Protein AF-A0A967WVA2-F1 (afdb_monomer_lite)

Sequence (109 aa):
ALLSAILATADAFEVWENLRVQWDRDWPDFAERAVNRARRVTAKAWRFAGEMEEISSTFASAGAPGEFHAGAAILYGRLAHFKNAPETPSLEDVLDSITGAGRDEPEKS

Structure (mmCIF, N/CA/C/O backbone):
data_AF-A0A967WVA2-F1
#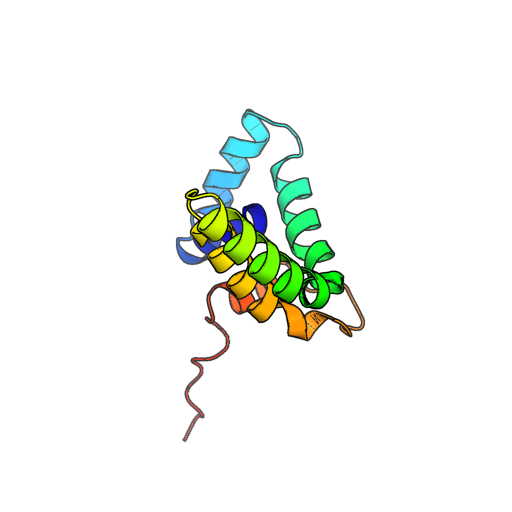
_entry.id   AF-A0A967WVA2-F1
#
loop_
_atom_site.group_PDB
_atom_site.id
_atom_site.type_symbol
_atom_site.label_atom_id
_atom_site.label_alt_id
_atom_site.label_comp_id
_atom_site.label_asym_id
_atom_site.label_entity_id
_atom_site.label_seq_id
_atom_site.pdbx_PDB_ins_code
_atom_site.Cartn_x
_atom_site.Cartn_y
_atom_site.Cartn_z
_atom_site.occupancy
_atom_site.B_iso_or_equiv
_atom_site.auth_seq_id
_atom_site.auth_comp_id
_atom_site.auth_asym_id
_atom_site.auth_atom_id
_atom_site.pdbx_PDB_model_num
ATOM 1 N N . ALA A 1 1 ? -0.945 0.943 0.420 1.00 93.75 1 ALA A N 1
ATOM 2 C CA . ALA A 1 1 ? -1.823 -0.238 0.462 1.00 93.75 1 ALA A CA 1
ATOM 3 C C . ALA A 1 1 ? -2.368 -0.556 -0.927 1.00 93.75 1 ALA A C 1
ATOM 5 O O . ALA A 1 1 ? -1.751 -1.375 -1.583 1.00 93.75 1 ALA A O 1
ATOM 6 N N . LEU A 1 2 ? -3.417 0.119 -1.426 1.00 96.88 2 LEU A N 1
ATOM 7 C CA . LEU A 1 2 ? -4.096 -0.288 -2.672 1.00 96.88 2 LEU A CA 1
ATOM 8 C C . LEU A 1 2 ? -3.181 -0.415 -3.903 1.00 96.88 2 LEU A C 1
ATOM 10 O O . LEU A 1 2 ? -3.161 -1.468 -4.520 1.00 96.88 2 LEU A O 1
ATOM 14 N N . LEU A 1 3 ? -2.392 0.614 -4.241 1.00 97.00 3 LEU A N 1
ATOM 15 C CA . LEU A 1 3 ? -1.471 0.527 -5.388 1.00 97.00 3 LEU A CA 1
ATOM 16 C C . LEU A 1 3 ? -0.465 -0.618 -5.230 1.00 97.00 3 LEU A C 1
ATOM 18 O O . LEU A 1 3 ? -0.256 -1.372 -6.166 1.00 97.00 3 LEU A O 1
ATOM 22 N N . SER A 1 4 ? 0.103 -0.787 -4.034 1.00 97.31 4 SER A N 1
ATOM 23 C CA . SER A 1 4 ? 1.005 -1.902 -3.734 1.00 97.31 4 SER A CA 1
ATOM 24 C C . SER A 1 4 ? 0.314 -3.260 -3.913 1.00 97.31 4 SER A C 1
ATOM 26 O O . SER A 1 4 ? 0.915 -4.170 -4.463 1.00 97.31 4 SER A O 1
ATOM 28 N N . ALA A 1 5 ? -0.952 -3.385 -3.500 1.00 97.50 5 ALA A N 1
ATOM 29 C CA . ALA A 1 5 ? -1.741 -4.603 -3.673 1.00 97.50 5 ALA A CA 1
ATOM 30 C C . ALA A 1 5 ? -2.033 -4.902 -5.149 1.00 97.50 5 ALA A C 1
ATOM 32 O O . ALA A 1 5 ? -1.907 -6.046 -5.571 1.00 97.50 5 ALA A O 1
ATOM 33 N N . ILE A 1 6 ? -2.387 -3.879 -5.936 1.00 97.69 6 ILE A N 1
ATOM 34 C CA . ILE A 1 6 ? -2.609 -4.015 -7.381 1.00 97.69 6 ILE A CA 1
ATOM 35 C C . ILE A 1 6 ? -1.327 -4.482 -8.065 1.00 97.69 6 ILE A C 1
ATOM 37 O O . ILE A 1 6 ? -1.379 -5.440 -8.824 1.00 97.69 6 ILE A O 1
ATOM 41 N N . LEU A 1 7 ? -0.190 -3.843 -7.770 1.00 97.69 7 LEU A N 1
ATOM 42 C CA . LEU A 1 7 ? 1.101 -4.221 -8.345 1.00 97.69 7 LEU A CA 1
ATOM 43 C C . LEU A 1 7 ? 1.471 -5.662 -7.984 1.00 97.69 7 LEU A C 1
ATOM 45 O O . LEU A 1 7 ? 1.778 -6.438 -8.876 1.00 97.69 7 LEU A O 1
ATOM 49 N N . ALA A 1 8 ? 1.355 -6.040 -6.709 1.00 97.12 8 ALA A N 1
ATOM 50 C CA .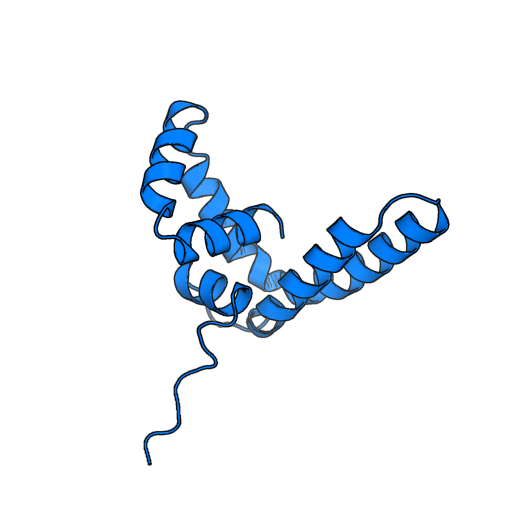 ALA A 1 8 ? 1.678 -7.392 -6.253 1.00 97.12 8 ALA A CA 1
ATOM 51 C C . ALA A 1 8 ? 0.771 -8.457 -6.885 1.00 97.12 8 ALA A C 1
ATOM 53 O O . ALA A 1 8 ? 1.222 -9.537 -7.243 1.00 97.12 8 ALA A O 1
ATOM 54 N N . THR A 1 9 ? -0.513 -8.142 -7.059 1.00 97.31 9 THR A N 1
ATOM 55 C CA . THR A 1 9 ? -1.469 -9.046 -7.711 1.00 97.31 9 THR A CA 1
ATOM 56 C C . THR A 1 9 ? -1.203 -9.144 -9.213 1.00 97.31 9 THR A C 1
ATOM 58 O O . THR A 1 9 ? -1.278 -10.227 -9.780 1.00 97.31 9 THR A O 1
ATOM 61 N N . ALA A 1 10 ? -0.888 -8.024 -9.868 1.00 97.44 10 ALA A N 1
ATOM 62 C CA . ALA A 1 10 ? -0.575 -7.997 -11.292 1.00 97.44 10 ALA A CA 1
ATOM 63 C C . ALA A 1 10 ? 0.716 -8.758 -11.610 1.00 97.44 10 ALA A C 1
ATOM 65 O O . ALA A 1 10 ? 0.787 -9.423 -12.637 1.00 97.44 10 ALA A O 1
ATOM 66 N N . ASP A 1 11 ? 1.705 -8.672 -10.728 1.00 96.50 11 ASP A N 1
ATOM 67 C CA . ASP A 1 11 ? 2.952 -9.424 -10.813 1.00 96.50 11 ASP A CA 1
ATOM 68 C C . ASP A 1 11 ? 2.726 -10.928 -10.603 1.00 96.50 11 ASP A C 1
ATOM 70 O O . ASP A 1 11 ? 3.081 -11.720 -11.468 1.00 96.50 11 ASP A O 1
ATOM 74 N N . ALA A 1 12 ? 1.981 -11.317 -9.560 1.00 96.19 12 ALA A N 1
ATOM 75 C CA . ALA A 1 12 ? 1.639 -12.719 -9.291 1.00 96.19 12 ALA A CA 1
ATOM 76 C C . ALA A 1 12 ? 0.840 -13.406 -10.417 1.00 96.19 12 ALA A C 1
ATOM 78 O O . ALA A 1 12 ? 0.868 -14.629 -10.538 1.00 96.19 12 ALA A O 1
ATOM 79 N N . PHE A 1 13 ? 0.106 -12.635 -11.223 1.00 96.94 13 PHE A N 1
ATOM 80 C CA . PHE A 1 13 ? -0.607 -13.132 -12.403 1.00 96.94 13 PHE A CA 1
ATOM 81 C C . PHE A 1 13 ? 0.128 -12.856 -13.724 1.00 96.94 13 PHE A C 1
ATOM 83 O O . PHE A 1 13 ? -0.452 -13.082 -14.783 1.00 96.94 13 PHE A O 1
ATOM 90 N N . GLU A 1 14 ? 1.363 -12.347 -13.686 1.00 96.81 14 GLU A N 1
ATOM 91 C CA . GLU A 1 14 ? 2.185 -12.027 -14.864 1.00 96.81 14 GLU A CA 1
ATOM 92 C C . GLU A 1 14 ? 1.514 -11.042 -15.849 1.00 96.81 14 GLU A C 1
ATOM 94 O O . GLU A 1 14 ? 1.783 -11.022 -17.051 1.00 96.81 14 GLU A O 1
ATOM 99 N N . VAL A 1 15 ? 0.631 -10.173 -15.346 1.00 97.75 15 VAL A N 1
ATOM 100 C CA . VAL A 1 15 ? -0.098 -9.164 -16.138 1.00 97.75 15 VAL A CA 1
ATOM 101 C C . VAL A 1 15 ? 0.426 -7.741 -15.947 1.00 97.75 15 VAL A C 1
ATOM 103 O O . VAL A 1 15 ? -0.155 -6.804 -16.500 1.00 97.75 15 VAL A O 1
ATOM 106 N N . TRP A 1 16 ? 1.515 -7.552 -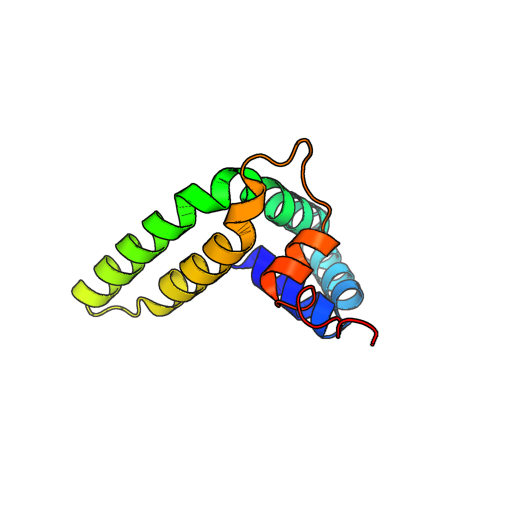15.192 1.00 95.00 16 TRP A N 1
ATOM 107 C CA . TRP A 1 16 ? 2.078 -6.225 -14.921 1.00 95.00 16 TRP A CA 1
ATOM 108 C C . TRP A 1 16 ? 2.384 -5.436 -16.199 1.00 95.00 16 TRP A C 1
ATOM 110 O O . TRP A 1 16 ? 1.962 -4.287 -16.313 1.00 95.00 16 TRP A O 1
ATOM 120 N N . GLU A 1 17 ? 3.034 -6.049 -17.190 1.00 94.00 17 GLU A N 1
ATOM 121 C CA . GLU A 1 17 ? 3.406 -5.347 -18.425 1.00 94.00 17 GLU A CA 1
ATOM 122 C C . GLU A 1 17 ? 2.171 -4.870 -19.208 1.00 94.00 17 GLU A C 1
ATOM 124 O O . GLU A 1 17 ? 2.097 -3.722 -19.646 1.00 94.00 17 GLU A O 1
ATOM 129 N N . ASN A 1 18 ? 1.136 -5.711 -19.294 1.00 96.19 18 ASN A N 1
ATOM 130 C CA . ASN A 1 18 ? -0.128 -5.336 -19.927 1.00 96.19 18 ASN A CA 1
ATOM 131 C C . ASN A 1 18 ? -0.819 -4.190 -19.174 1.00 96.19 18 ASN A C 1
ATOM 133 O O . ASN A 1 18 ? -1.317 -3.249 -19.796 1.00 96.19 18 ASN A O 1
ATOM 137 N N . LEU A 1 19 ? -0.840 -4.248 -17.839 1.00 96.06 19 LEU A N 1
ATOM 138 C CA . LEU A 1 19 ? -1.433 -3.205 -17.004 1.00 96.06 19 LEU A CA 1
ATOM 139 C C . LEU A 1 19 ? -0.680 -1.878 -17.142 1.00 96.06 19 LEU A C 1
ATOM 141 O O . LEU A 1 19 ? -1.311 -0.828 -17.259 1.00 96.06 19 LEU A O 1
ATOM 145 N N . ARG A 1 20 ? 0.654 -1.929 -17.181 1.00 95.12 20 ARG A N 1
ATOM 146 C CA . ARG A 1 20 ? 1.519 -0.768 -17.390 1.00 95.12 20 ARG A CA 1
ATOM 147 C C . ARG A 1 20 ? 1.198 -0.063 -18.704 1.00 95.12 20 ARG A C 1
ATOM 149 O O . ARG A 1 20 ? 0.964 1.141 -18.688 1.00 95.12 20 ARG A O 1
ATOM 156 N N . VAL A 1 21 ? 1.114 -0.803 -19.813 1.00 94.81 21 VAL A N 1
ATOM 157 C CA . VAL A 1 21 ? 0.769 -0.236 -21.129 1.00 94.81 21 VAL A CA 1
ATOM 158 C C . VAL A 1 21 ? -0.602 0.448 -21.104 1.00 94.81 21 VAL A C 1
ATOM 160 O O . VAL A 1 21 ? -0.756 1.533 -21.665 1.00 94.81 21 VAL A O 1
ATOM 163 N N . GLN A 1 22 ? -1.603 -0.147 -20.442 1.00 95.44 22 GLN A N 1
ATOM 164 C CA . GLN A 1 22 ? -2.921 0.488 -20.304 1.00 95.44 22 GLN A CA 1
ATOM 165 C C . GLN A 1 22 ? -2.853 1.774 -19.475 1.00 95.44 22 GLN A C 1
ATOM 167 O O . GLN A 1 22 ? -3.403 2.797 -19.879 1.00 95.44 22 GLN A O 1
ATOM 172 N N . TRP A 1 23 ? -2.171 1.739 -18.329 1.00 96.12 23 TRP A N 1
ATOM 173 C CA . TRP A 1 23 ? -2.028 2.904 -17.461 1.00 96.12 23 TRP A CA 1
ATOM 174 C C . TRP A 1 23 ? -1.294 4.049 -18.138 1.00 96.12 23 TRP A C 1
ATOM 176 O O . TRP A 1 23 ? -1.763 5.175 -18.037 1.00 96.12 23 TRP A O 1
ATOM 186 N N . ASP A 1 24 ? -0.208 3.779 -18.857 1.00 93.25 24 ASP A N 1
ATOM 187 C CA . ASP A 1 24 ? 0.563 4.825 -19.532 1.00 93.25 24 ASP A CA 1
ATOM 188 C C . ASP A 1 24 ? -0.206 5.442 -20.715 1.00 93.25 24 ASP A C 1
ATOM 190 O O . ASP A 1 24 ? -0.027 6.625 -21.010 1.00 93.25 24 ASP A O 1
ATOM 194 N N . ARG A 1 25 ? -1.110 4.685 -21.358 1.00 93.62 25 ARG A N 1
ATOM 195 C CA . ARG A 1 25 ? -2.005 5.210 -22.403 1.00 93.62 25 ARG A CA 1
ATOM 196 C C . ARG A 1 25 ? -3.007 6.221 -21.846 1.00 93.62 25 ARG A C 1
ATOM 198 O O . ARG A 1 25 ? -3.225 7.264 -22.459 1.00 93.62 25 ARG A O 1
ATOM 205 N N . ASP A 1 26 ? -3.633 5.893 -20.719 1.00 94.06 26 ASP A N 1
ATOM 206 C CA . ASP A 1 26 ? -4.745 6.677 -20.171 1.00 94.06 26 ASP A CA 1
ATOM 207 C C . ASP A 1 26 ? -4.247 7.772 -19.200 1.00 94.06 26 ASP A C 1
ATOM 209 O O . ASP A 1 26 ? -4.853 8.841 -19.087 1.00 94.06 26 ASP A O 1
ATOM 213 N N . TRP A 1 27 ? -3.104 7.540 -18.545 1.00 94.50 27 TRP A N 1
ATOM 214 C CA . TRP A 1 27 ? -2.455 8.445 -17.597 1.00 94.50 27 TRP A CA 1
ATOM 215 C C . TRP A 1 27 ? -0.922 8.381 -17.716 1.00 94.50 27 TRP A C 1
ATOM 217 O O . TRP A 1 27 ? -0.282 7.581 -17.025 1.00 94.50 27 TRP A O 1
ATOM 227 N N . PRO A 1 28 ? -0.305 9.281 -18.503 1.00 93.88 28 PRO A N 1
ATOM 228 C CA . PRO A 1 28 ? 1.148 9.348 -18.630 1.00 93.88 28 PRO A CA 1
ATOM 229 C C . PRO A 1 28 ? 1.860 9.367 -17.267 1.00 93.88 28 PRO A C 1
ATOM 231 O O . PRO A 1 28 ? 1.400 10.004 -16.310 1.00 93.88 28 PRO A O 1
ATOM 234 N N . ASP A 1 29 ? 2.962 8.623 -17.165 1.00 93.44 29 ASP A N 1
ATOM 235 C CA . ASP A 1 29 ? 3.808 8.460 -15.972 1.00 93.44 29 ASP A CA 1
ATOM 236 C C . ASP A 1 29 ? 3.103 7.849 -14.746 1.00 93.44 29 ASP A C 1
ATOM 238 O O . ASP A 1 29 ? 3.638 7.857 -13.631 1.00 93.44 29 ASP A O 1
ATOM 242 N N . PHE A 1 30 ? 1.858 7.376 -14.865 1.00 95.75 30 PHE A N 1
ATOM 243 C CA . PHE A 1 30 ? 1.141 6.825 -13.716 1.00 95.75 30 PHE A CA 1
ATOM 244 C C . PHE A 1 30 ? 1.761 5.516 -13.232 1.00 95.75 30 PHE A C 1
ATOM 246 O O . PHE A 1 30 ? 1.921 5.347 -12.020 1.00 95.75 30 PHE A O 1
ATOM 253 N N . ALA A 1 31 ? 2.169 4.631 -14.146 1.00 95.38 31 ALA A N 1
ATOM 254 C CA . ALA A 1 31 ? 2.775 3.357 -13.783 1.00 95.38 31 ALA A CA 1
ATOM 255 C C . ALA A 1 31 ? 4.069 3.550 -12.977 1.00 95.38 31 ALA A C 1
ATOM 257 O O . ALA A 1 31 ? 4.221 2.981 -11.894 1.00 95.38 31 ALA A O 1
ATOM 258 N N . GLU A 1 32 ? 4.958 4.433 -13.435 1.00 95.75 32 GLU A N 1
ATOM 259 C CA . GLU A 1 32 ? 6.198 4.749 -12.720 1.00 95.75 32 GLU A CA 1
ATOM 260 C C . GLU A 1 32 ? 5.918 5.370 -11.341 1.00 95.75 32 GLU A C 1
ATOM 262 O O . GLU A 1 32 ? 6.504 4.976 -10.326 1.00 95.75 32 GLU A O 1
ATOM 267 N N . ARG A 1 33 ? 4.967 6.309 -11.260 1.00 96.69 33 ARG A N 1
ATOM 268 C CA . ARG A 1 33 ? 4.563 6.912 -9.980 1.00 96.69 33 ARG A CA 1
ATOM 269 C C . ARG A 1 33 ? 3.971 5.883 -9.020 1.00 96.69 33 ARG A C 1
ATOM 271 O O . ARG A 1 33 ? 4.230 5.971 -7.817 1.00 96.69 33 ARG A O 1
ATOM 278 N N . ALA A 1 34 ? 3.204 4.915 -9.519 1.00 97.06 34 ALA A N 1
ATOM 279 C CA . ALA A 1 34 ? 2.644 3.833 -8.716 1.00 97.06 34 ALA A CA 1
ATOM 280 C C . ALA A 1 34 ? 3.753 2.957 -8.117 1.00 97.06 34 ALA A C 1
ATOM 282 O O . ALA A 1 34 ? 3.761 2.748 -6.899 1.00 97.06 34 ALA A O 1
ATOM 283 N N . VAL A 1 35 ? 4.726 2.542 -8.935 1.00 97.50 35 VAL A N 1
ATOM 284 C CA . VAL A 1 35 ? 5.914 1.787 -8.499 1.00 97.50 35 VAL A CA 1
ATOM 285 C C . VAL A 1 35 ? 6.693 2.563 -7.437 1.00 97.50 35 VAL A C 1
ATOM 287 O O . VAL A 1 35 ? 6.928 2.063 -6.334 1.00 97.50 35 VAL A O 1
ATOM 290 N N . ASN A 1 36 ? 7.024 3.826 -7.708 1.00 97.69 36 ASN A N 1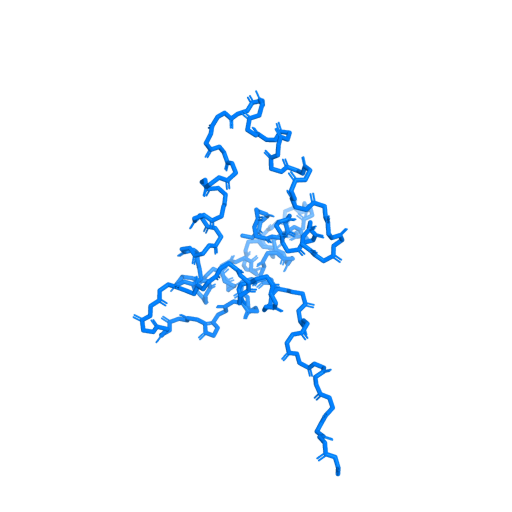
ATOM 291 C CA . ASN A 1 36 ? 7.773 4.664 -6.774 1.00 97.69 36 ASN A CA 1
ATOM 292 C C . ASN A 1 36 ? 7.023 4.872 -5.451 1.00 97.69 36 ASN A C 1
ATOM 294 O O . ASN A 1 36 ? 7.625 4.862 -4.374 1.00 97.69 36 ASN A O 1
ATOM 298 N N . ARG A 1 37 ? 5.695 5.018 -5.494 1.00 96.94 37 ARG A N 1
ATOM 299 C CA . ARG A 1 37 ? 4.872 5.136 -4.285 1.00 96.94 37 ARG A CA 1
ATOM 300 C C . ARG A 1 37 ? 4.835 3.834 -3.486 1.00 96.94 37 ARG A C 1
ATOM 302 O O . ARG A 1 37 ? 4.913 3.900 -2.259 1.00 96.94 37 ARG A O 1
ATOM 309 N N . ALA A 1 38 ? 4.736 2.684 -4.150 1.00 97.31 38 ALA A N 1
ATOM 310 C CA . ALA A 1 38 ? 4.763 1.377 -3.498 1.00 97.31 38 ALA A CA 1
ATOM 311 C C . ALA A 1 38 ? 6.111 1.104 -2.814 1.00 97.31 38 ALA A C 1
ATOM 313 O O . ALA A 1 38 ? 6.130 0.631 -1.682 1.00 97.31 38 ALA A O 1
ATOM 314 N N . ARG A 1 39 ? 7.224 1.498 -3.439 1.00 97.94 39 ARG A N 1
ATOM 315 C CA . ARG A 1 39 ? 8.561 1.369 -2.847 1.00 97.94 39 ARG A CA 1
ATOM 316 C C . ARG A 1 39 ? 8.782 2.323 -1.677 1.00 97.94 39 ARG A C 1
ATOM 318 O O . ARG A 1 39 ? 9.242 1.910 -0.623 1.00 97.94 39 ARG A O 1
ATOM 325 N N . ARG A 1 40 ? 8.416 3.603 -1.813 1.00 96.62 40 ARG A N 1
ATOM 326 C CA . ARG A 1 40 ? 8.672 4.620 -0.771 1.00 96.62 40 ARG A CA 1
ATOM 327 C C . ARG A 1 40 ? 7.790 4.489 0.468 1.00 96.62 40 ARG A C 1
ATOM 329 O O . ARG A 1 40 ? 8.160 4.999 1.525 1.00 96.62 40 ARG A O 1
ATOM 336 N N . VAL A 1 41 ? 6.612 3.867 0.360 1.00 96.00 41 VAL A N 1
ATOM 337 C CA . VAL A 1 41 ? 5.714 3.718 1.517 1.00 96.00 41 VAL A CA 1
ATOM 338 C C . VAL A 1 41 ? 6.257 2.725 2.553 1.00 96.00 41 VAL A C 1
ATOM 340 O O . VAL A 1 41 ? 5.903 2.840 3.725 1.00 96.00 41 VAL A O 1
ATOM 343 N N . THR A 1 42 ? 7.156 1.813 2.167 1.00 96.75 42 THR A N 1
ATOM 344 C CA . THR A 1 42 ? 7.736 0.780 3.049 1.00 96.75 42 THR A CA 1
ATOM 345 C C . THR A 1 42 ? 8.436 1.367 4.275 1.00 96.75 42 THR A C 1
ATOM 347 O O . THR A 1 42 ? 8.187 0.921 5.392 1.00 96.75 42 THR A O 1
ATOM 350 N N . ALA A 1 43 ? 9.183 2.464 4.107 1.00 95.69 43 ALA A N 1
ATOM 351 C CA . ALA A 1 43 ? 9.882 3.164 5.190 1.00 95.69 43 ALA A CA 1
ATOM 352 C C . ALA A 1 43 ? 8.950 3.636 6.328 1.00 95.69 43 ALA A C 1
ATOM 354 O O . ALA A 1 43 ? 9.380 3.840 7.465 1.00 95.69 43 ALA A O 1
ATOM 355 N N . LYS A 1 44 ? 7.657 3.824 6.031 1.00 95.38 44 LYS A N 1
ATOM 356 C CA . LYS A 1 44 ? 6.635 4.272 6.990 1.00 95.38 44 LYS A CA 1
ATOM 357 C C . LYS A 1 44 ? 5.526 3.243 7.221 1.00 95.38 44 LYS A C 1
ATOM 359 O O . LYS A 1 44 ? 4.624 3.516 8.008 1.00 95.38 44 LYS A O 1
ATOM 364 N N . ALA A 1 45 ? 5.586 2.072 6.585 1.00 95.19 45 ALA A N 1
ATOM 365 C CA . ALA A 1 45 ? 4.521 1.070 6.638 1.00 95.19 45 ALA A CA 1
ATOM 366 C C . ALA A 1 45 ? 4.209 0.630 8.077 1.00 95.19 45 ALA A C 1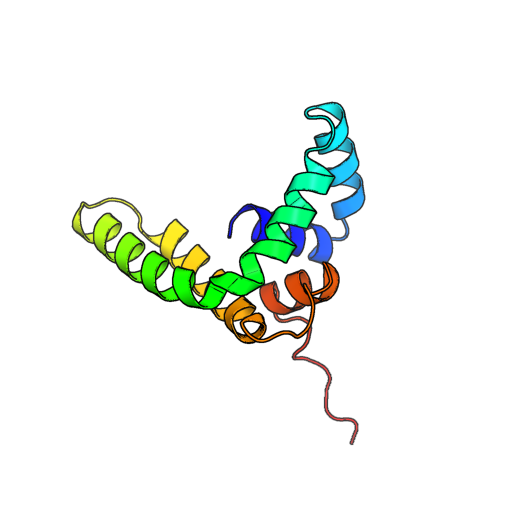
ATOM 368 O O . ALA A 1 45 ? 3.047 0.580 8.463 1.00 95.19 45 ALA A O 1
ATOM 369 N N . TRP A 1 46 ? 5.243 0.440 8.902 1.00 93.94 46 TRP A N 1
ATOM 370 C CA . TRP A 1 46 ? 5.104 0.093 10.321 1.00 93.94 46 TRP A CA 1
ATOM 371 C C . TRP A 1 46 ? 4.226 1.074 11.114 1.00 93.94 46 TRP A C 1
ATOM 373 O O . TRP A 1 46 ? 3.542 0.663 12.045 1.00 93.94 46 TRP A O 1
ATOM 383 N N . ARG A 1 47 ? 4.236 2.365 10.756 1.00 94.94 47 ARG A N 1
ATOM 384 C CA . ARG A 1 47 ? 3.405 3.383 11.406 1.00 94.94 47 ARG A CA 1
ATOM 385 C C . ARG A 1 47 ? 1.953 3.263 10.946 1.00 94.94 47 ARG A C 1
ATOM 387 O O . ARG A 1 47 ? 1.041 3.373 11.753 1.00 94.94 47 ARG A O 1
ATOM 394 N N . PHE A 1 48 ? 1.752 3.014 9.654 1.00 95.44 48 PHE A N 1
ATOM 395 C CA . PHE A 1 48 ? 0.420 2.936 9.067 1.00 95.44 48 PHE A CA 1
ATOM 396 C C . PHE A 1 48 ? -0.334 1.656 9.424 1.00 95.44 48 PHE A C 1
ATOM 398 O O . PHE A 1 48 ? -1.556 1.685 9.393 1.00 95.44 48 PHE A O 1
ATOM 405 N N . ALA A 1 49 ? 0.346 0.558 9.767 1.00 94.50 49 ALA A N 1
ATOM 406 C CA . ALA A 1 49 ? -0.322 -0.688 10.148 1.00 94.50 49 ALA A CA 1
ATOM 407 C C . ALA A 1 49 ? -1.313 -0.473 11.310 1.00 94.50 49 ALA A C 1
ATOM 409 O O . ALA A 1 49 ? -2.504 -0.709 11.130 1.00 94.50 49 ALA A O 1
ATOM 410 N N . GLY A 1 50 ? -0.847 0.087 12.434 1.00 93.44 50 GLY A N 1
ATOM 411 C CA . GLY A 1 50 ? -1.710 0.385 13.586 1.00 93.44 50 GLY A CA 1
ATOM 412 C C . GLY A 1 50 ? -2.764 1.458 13.294 1.00 93.44 50 GLY A C 1
ATOM 413 O O . GLY A 1 50 ? -3.926 1.292 13.649 1.00 93.44 50 GLY A O 1
ATOM 414 N N . GLU A 1 51 ? -2.404 2.519 12.558 1.00 97.31 51 GLU A N 1
ATOM 415 C CA . GLU A 1 51 ? -3.373 3.556 12.157 1.00 97.31 51 GLU A CA 1
ATOM 416 C C . GLU A 1 51 ? -4.531 2.964 11.327 1.00 97.31 51 GLU A C 1
ATOM 418 O O . GLU A 1 51 ? -5.681 3.368 11.482 1.00 97.31 51 GLU A O 1
ATOM 423 N N . MET A 1 52 ? -4.259 1.989 10.450 1.00 98.31 52 MET A N 1
ATOM 424 C CA . MET A 1 52 ? -5.305 1.342 9.653 1.00 98.31 52 MET A CA 1
ATOM 425 C C . MET A 1 52 ? -6.232 0.456 10.502 1.00 98.31 52 MET A C 1
ATOM 427 O O . MET A 1 52 ? -7.422 0.384 10.196 1.00 98.31 52 MET A O 1
ATOM 431 N N . GLU A 1 53 ? -5.734 -0.181 11.566 1.00 97.88 53 GLU A N 1
ATOM 432 C CA . GLU A 1 53 ? -6.562 -0.947 12.515 1.00 97.88 53 GLU A CA 1
ATOM 433 C C . GLU A 1 53 ? -7.526 -0.027 13.280 1.00 97.88 53 GLU A C 1
ATOM 435 O O . GLU A 1 53 ? -8.723 -0.312 13.375 1.00 97.88 53 GLU A O 1
ATOM 440 N N . GLU A 1 54 ? -7.038 1.124 13.752 1.00 98.19 54 GLU A N 1
ATOM 441 C CA . GLU A 1 54 ? -7.861 2.136 14.427 1.00 98.19 54 GLU A CA 1
ATOM 442 C C . GLU A 1 54 ? -8.937 2.718 13.497 1.00 98.19 54 GLU A C 1
ATOM 444 O O . GLU A 1 54 ? -10.104 2.853 13.885 1.00 98.19 54 GLU A O 1
ATOM 449 N N . ILE A 1 55 ? -8.577 3.015 12.242 1.00 98.19 55 ILE A N 1
ATOM 450 C CA . ILE A 1 55 ? -9.533 3.498 11.236 1.00 98.19 55 ILE A CA 1
ATOM 451 C C . ILE A 1 55 ? -10.566 2.412 10.917 1.00 98.19 55 ILE A C 1
ATOM 453 O O . ILE A 1 55 ? -11.758 2.711 10.859 1.00 98.19 55 ILE A O 1
ATOM 457 N N . SER A 1 56 ? -10.142 1.152 10.770 1.00 98.50 56 SER A N 1
ATOM 458 C CA . SER A 1 56 ? -11.051 0.019 10.558 1.00 98.50 56 SER A CA 1
ATOM 459 C C . SER A 1 56 ? -12.089 -0.082 11.677 1.00 98.50 56 SER A C 1
ATOM 461 O O . SER A 1 56 ? -13.282 -0.185 11.399 1.00 98.50 56 SER A O 1
ATOM 463 N N . SER A 1 57 ? -11.649 -0.009 12.938 1.00 98.44 57 SER A N 1
ATOM 464 C CA . SER A 1 57 ? -12.533 -0.032 14.112 1.00 98.44 57 SER A CA 1
ATOM 465 C C . SER A 1 57 ? -13.504 1.156 14.129 1.00 98.44 57 SER A C 1
ATOM 467 O O . SER A 1 57 ? -14.692 0.996 14.407 1.00 98.44 57 SER A O 1
ATOM 469 N N . THR A 1 58 ? -13.022 2.344 13.753 1.00 98.62 58 THR A N 1
ATOM 470 C CA . THR A 1 58 ? -13.835 3.568 13.659 1.00 98.62 58 THR A CA 1
ATOM 471 C C . THR A 1 58 ? -14.931 3.458 12.597 1.00 98.62 58 THR A C 1
ATOM 473 O O . THR A 1 58 ? -16.060 3.887 12.821 1.00 98.62 58 THR A O 1
ATOM 476 N N . PHE A 1 59 ? -14.628 2.870 11.440 1.00 98.56 59 PHE A N 1
ATOM 477 C CA . PHE A 1 59 ? -15.625 2.648 10.390 1.00 98.56 59 PHE A CA 1
ATOM 478 C C . PHE A 1 59 ? -16.689 1.651 10.850 1.00 98.56 59 PHE A C 1
ATOM 480 O O . PHE A 1 59 ? -17.883 1.942 10.748 1.00 98.56 59 PHE A O 1
ATOM 487 N N . ALA A 1 60 ? -16.258 0.531 11.437 1.00 98.25 60 ALA A N 1
ATOM 488 C CA . ALA A 1 60 ? -17.163 -0.486 11.966 1.00 98.25 60 ALA A CA 1
ATOM 489 C C . ALA A 1 60 ? -18.092 0.081 13.055 1.00 98.25 60 ALA A C 1
ATOM 491 O O . ALA A 1 60 ? -19.289 -0.205 13.053 1.00 98.25 60 ALA A O 1
ATOM 492 N N . SER A 1 61 ? -17.577 0.927 13.955 1.00 98.38 61 SER A N 1
ATOM 493 C CA . SER A 1 61 ? -18.389 1.553 15.008 1.00 98.38 61 SER A CA 1
ATOM 494 C C . SER A 1 61 ? -19.411 2.559 14.468 1.00 98.38 61 SER A C 1
ATOM 496 O O . SER A 1 61 ? -20.470 2.735 15.069 1.00 98.38 61 SER A O 1
ATOM 498 N N . ALA A 1 62 ? -19.142 3.164 13.308 1.00 98.44 62 ALA A N 1
ATOM 499 C CA . ALA A 1 62 ? -20.085 4.008 12.577 1.00 98.44 62 ALA A CA 1
ATOM 500 C C . ALA A 1 62 ? -21.085 3.215 11.704 1.00 98.44 62 ALA A C 1
ATOM 502 O O . ALA A 1 62 ? -21.920 3.822 11.034 1.00 98.44 62 ALA A O 1
ATOM 503 N N . GLY A 1 63 ? -21.013 1.878 11.687 1.00 98.06 63 GLY A N 1
ATOM 504 C CA . GLY A 1 63 ? -21.857 1.013 10.853 1.00 98.06 63 GLY A CA 1
ATOM 505 C C . GLY A 1 63 ? -21.418 0.919 9.386 1.00 98.06 63 GLY A C 1
ATOM 506 O O . GLY A 1 63 ? -22.162 0.387 8.563 1.00 98.06 63 GLY A O 1
ATOM 507 N N . ALA A 1 64 ? -20.230 1.427 9.047 1.00 98.50 64 ALA A N 1
ATOM 508 C CA . ALA A 1 64 ? -19.628 1.295 7.724 1.00 98.50 64 ALA A CA 1
ATOM 509 C C . ALA A 1 64 ? -18.661 0.090 7.663 1.00 98.50 64 ALA A C 1
ATOM 511 O O . ALA A 1 64 ? -18.108 -0.303 8.691 1.00 98.50 64 ALA A O 1
ATOM 512 N N . PRO A 1 65 ? -18.396 -0.480 6.472 1.00 98.31 65 PRO A N 1
ATOM 513 C CA . PRO A 1 65 ? -17.387 -1.529 6.305 1.00 98.31 65 PRO A CA 1
ATOM 514 C C . PRO A 1 65 ? -15.975 -1.034 6.666 1.00 98.31 65 PRO A C 1
ATOM 516 O O . PRO A 1 65 ? -15.505 -0.029 6.128 1.00 98.31 65 PRO A O 1
ATOM 519 N N . GLY A 1 66 ? -15.284 -1.744 7.559 1.00 98.19 66 GLY A N 1
ATOM 520 C CA . GLY A 1 66 ? -13.895 -1.461 7.951 1.00 98.19 66 GLY A CA 1
ATOM 521 C C . GLY A 1 66 ? -12.854 -2.272 7.169 1.00 98.19 66 GLY A C 1
ATOM 522 O O . GLY A 1 66 ? -11.658 -1.993 7.224 1.00 98.19 66 GLY A O 1
ATOM 523 N N . GLU A 1 67 ? -13.290 -3.266 6.400 1.00 98.00 67 GLU A N 1
ATOM 524 C CA . GLU A 1 67 ? -12.473 -4.349 5.848 1.00 98.00 67 GLU A CA 1
ATOM 525 C C . GLU A 1 67 ? -11.428 -3.857 4.846 1.00 98.00 67 GLU A C 1
ATOM 527 O O . GLU A 1 67 ? -10.346 -4.434 4.741 1.00 98.00 67 GLU A O 1
ATOM 532 N N . PHE A 1 68 ? -11.703 -2.752 4.147 1.00 97.44 68 PHE A N 1
ATOM 533 C CA . PHE A 1 68 ? -10.703 -2.108 3.296 1.00 97.44 68 PHE A CA 1
ATOM 534 C C . PHE A 1 68 ? -9.488 -1.642 4.114 1.00 97.44 68 PHE A C 1
ATOM 536 O O . PHE A 1 68 ? -8.339 -1.844 3.713 1.00 97.44 68 PHE A O 1
ATOM 543 N N . HIS A 1 69 ? -9.734 -1.054 5.286 1.00 98.19 69 HIS A N 1
ATOM 544 C CA . HIS A 1 69 ? -8.690 -0.601 6.199 1.00 98.19 69 HIS A CA 1
ATOM 545 C C . HIS A 1 69 ? -8.031 -1.779 6.915 1.00 98.19 69 HIS A C 1
ATOM 547 O O . HIS A 1 69 ? -6.807 -1.813 6.998 1.00 98.19 69 HIS A O 1
ATOM 553 N N . ALA A 1 70 ? -8.795 -2.799 7.312 1.00 98.25 70 ALA A N 1
ATOM 554 C CA . ALA A 1 70 ? -8.229 -4.036 7.851 1.00 98.25 70 ALA A CA 1
ATOM 555 C C . ALA A 1 70 ? -7.265 -4.712 6.854 1.00 98.25 70 ALA A C 1
ATOM 557 O O . ALA A 1 70 ? -6.142 -5.072 7.206 1.00 98.25 70 ALA A O 1
ATOM 558 N N . GLY A 1 71 ? -7.646 -4.808 5.576 1.00 97.62 71 GLY A N 1
ATOM 559 C CA . GLY A 1 71 ? -6.765 -5.308 4.519 1.00 97.62 71 GLY A CA 1
ATOM 560 C C . GLY A 1 71 ? -5.515 -4.440 4.338 1.00 97.62 71 GLY A C 1
ATOM 561 O O . GLY A 1 71 ? -4.404 -4.954 4.194 1.00 97.62 71 GLY A O 1
ATOM 562 N N . ALA A 1 72 ? -5.663 -3.114 4.410 1.00 98.00 72 ALA A N 1
ATOM 563 C CA . ALA A 1 72 ? -4.530 -2.194 4.372 1.00 98.00 72 ALA A CA 1
ATOM 564 C C . ALA A 1 72 ? -3.580 -2.366 5.572 1.00 98.00 72 ALA A C 1
ATOM 566 O O . ALA A 1 72 ? -2.364 -2.286 5.377 1.00 98.00 72 ALA A O 1
ATOM 567 N N . ALA A 1 73 ? -4.104 -2.633 6.773 1.00 98.06 73 ALA A N 1
ATOM 568 C CA . ALA A 1 73 ? -3.311 -2.922 7.967 1.00 98.06 73 ALA A CA 1
ATOM 569 C C . ALA A 1 73 ? -2.445 -4.170 7.768 1.00 98.06 73 ALA A C 1
ATOM 571 O O . ALA A 1 73 ? -1.232 -4.110 7.967 1.00 98.06 73 ALA A O 1
ATOM 572 N N . ILE A 1 74 ? -3.035 -5.262 7.265 1.00 97.31 74 ILE A N 1
ATOM 573 C CA . ILE A 1 74 ? -2.318 -6.512 6.963 1.00 97.31 74 ILE A CA 1
ATOM 574 C C . ILE A 1 74 ? -1.181 -6.259 5.964 1.00 97.31 74 ILE A C 1
ATOM 576 O O . ILE A 1 74 ? -0.044 -6.678 6.192 1.00 97.31 74 ILE A O 1
ATOM 580 N N . LEU A 1 75 ? -1.462 -5.537 4.874 1.00 97.25 75 LEU A N 1
ATOM 581 C CA . LEU A 1 75 ? -0.458 -5.206 3.859 1.00 97.25 75 LEU A CA 1
ATOM 582 C C . LEU A 1 75 ? 0.698 -4.385 4.438 1.00 97.25 75 LEU A C 1
ATOM 584 O O . LEU A 1 75 ? 1.862 -4.681 4.175 1.00 97.25 75 LEU A O 1
ATOM 588 N N . TYR A 1 76 ? 0.404 -3.358 5.235 1.00 97.62 76 TYR A N 1
ATOM 589 C CA . TYR A 1 76 ? 1.453 -2.563 5.868 1.00 97.62 76 TYR A CA 1
ATOM 590 C C . TYR A 1 76 ? 2.221 -3.339 6.939 1.00 97.62 76 TYR A C 1
ATOM 592 O O . TYR A 1 76 ? 3.426 -3.131 7.068 1.00 97.62 76 TYR A O 1
ATOM 600 N N . GLY A 1 77 ? 1.568 -4.264 7.645 1.00 97.12 77 GLY A N 1
ATOM 601 C CA . GLY A 1 77 ? 2.218 -5.194 8.565 1.00 97.12 77 GLY A CA 1
ATOM 602 C C . GLY A 1 77 ? 3.247 -6.076 7.857 1.00 97.12 77 GLY A C 1
ATOM 603 O O . GLY A 1 77 ? 4.375 -6.197 8.331 1.00 97.12 77 GLY A O 1
ATOM 604 N N . ARG A 1 78 ? 2.915 -6.607 6.672 1.00 96.81 78 ARG A N 1
ATOM 605 C CA . ARG A 1 78 ? 3.863 -7.369 5.836 1.00 96.81 78 ARG A CA 1
ATOM 606 C C . ARG A 1 78 ? 5.092 -6.534 5.460 1.00 96.81 78 ARG A C 1
ATOM 608 O O . ARG A 1 78 ? 6.216 -7.005 5.603 1.00 96.81 78 ARG A O 1
ATOM 615 N N . LEU A 1 79 ? 4.891 -5.264 5.109 1.00 97.31 79 LEU A N 1
ATOM 616 C CA . LEU A 1 79 ? 5.959 -4.330 4.726 1.00 97.31 79 LEU A CA 1
ATOM 617 C C . LEU A 1 79 ? 6.730 -3.710 5.906 1.00 97.31 79 LEU A C 1
ATOM 619 O O . LEU A 1 79 ? 7.733 -3.030 5.690 1.00 97.31 79 LEU A O 1
ATOM 623 N N . ALA A 1 80 ? 6.283 -3.896 7.151 1.00 96.06 80 ALA A N 1
ATOM 624 C CA . ALA A 1 80 ? 6.830 -3.187 8.311 1.00 96.06 80 ALA A CA 1
ATOM 625 C C . ALA A 1 80 ? 8.312 -3.503 8.584 1.00 96.06 80 ALA A C 1
ATOM 627 O O . ALA A 1 80 ? 9.026 -2.671 9.148 1.00 96.06 80 ALA A O 1
ATOM 628 N N . HIS A 1 81 ? 8.785 -4.674 8.154 1.00 95.56 81 HIS A N 1
ATOM 629 C CA . HIS A 1 81 ? 10.169 -5.111 8.334 1.00 95.56 81 HIS A CA 1
ATOM 630 C C . HIS A 1 81 ? 11.189 -4.245 7.562 1.00 95.56 81 HIS A C 1
ATOM 632 O O . HIS A 1 81 ? 12.348 -4.172 7.960 1.00 95.56 81 HIS A O 1
ATOM 638 N N . PHE A 1 82 ? 10.756 -3.490 6.544 1.00 96.56 82 PHE A N 1
ATOM 639 C CA . PHE A 1 82 ? 11.603 -2.543 5.805 1.00 96.56 82 PHE A CA 1
ATOM 640 C C . PHE A 1 82 ? 11.904 -1.230 6.552 1.00 96.56 82 PHE A C 1
ATOM 642 O O . PHE A 1 82 ? 12.621 -0.382 6.026 1.00 96.56 82 PHE A O 1
ATOM 649 N N . LYS A 1 83 ? 11.385 -1.027 7.775 1.00 93.19 83 LYS A N 1
ATOM 650 C CA . LYS A 1 83 ? 11.534 0.220 8.558 1.00 93.19 83 LYS A CA 1
ATOM 651 C C . LYS A 1 83 ? 12.971 0.757 8.626 1.00 93.19 83 LYS A C 1
ATOM 653 O O . LYS A 1 83 ? 13.159 1.969 8.596 1.00 93.19 83 LYS A O 1
ATOM 658 N N . ASN A 1 84 ? 13.949 -0.139 8.751 1.00 92.00 84 ASN A N 1
ATOM 659 C CA . ASN A 1 84 ? 15.367 0.191 8.908 1.00 92.00 84 ASN A CA 1
ATOM 660 C C . ASN A 1 84 ? 16.212 -0.306 7.724 1.00 92.00 84 ASN A C 1
ATOM 662 O O . ASN A 1 84 ? 17.412 -0.523 7.885 1.00 92.00 84 ASN A O 1
ATOM 666 N N . ALA A 1 85 ? 15.595 -0.543 6.563 1.00 94.12 85 ALA A N 1
ATOM 667 C CA . ALA A 1 85 ? 16.343 -0.921 5.374 1.00 94.12 85 ALA A CA 1
ATOM 668 C C . ALA A 1 85 ? 17.361 0.190 5.033 1.00 94.12 85 ALA A C 1
ATOM 670 O O . ALA A 1 85 ? 16.999 1.371 5.076 1.00 94.12 85 ALA A O 1
ATOM 671 N N . PRO A 1 86 ? 18.625 -0.157 4.721 1.00 92.62 86 PRO A N 1
ATOM 672 C CA . PRO A 1 86 ? 19.665 0.833 4.431 1.00 92.62 86 PRO A CA 1
ATOM 673 C C . PRO A 1 86 ? 19.365 1.631 3.156 1.00 92.62 86 PRO A C 1
ATOM 675 O O . PRO A 1 86 ? 19.788 2.778 3.028 1.00 92.62 86 PRO A O 1
ATOM 678 N N . GLU A 1 87 ? 18.595 1.043 2.239 1.00 95.88 87 GLU A N 1
ATOM 679 C CA . GLU A 1 87 ? 18.152 1.651 0.991 1.00 95.88 87 GLU A CA 1
ATOM 680 C C . GLU A 1 87 ? 16.657 1.401 0.764 1.00 95.88 87 GLU A C 1
ATOM 682 O O . GLU A 1 87 ? 16.025 0.582 1.434 1.00 95.88 87 GLU A O 1
ATOM 687 N N . THR A 1 88 ? 16.068 2.122 -0.195 1.00 96.62 88 THR A N 1
ATOM 688 C CA . THR A 1 88 ? 14.675 1.870 -0.588 1.00 96.62 88 THR A CA 1
ATOM 689 C C . THR A 1 88 ? 14.591 0.504 -1.279 1.00 96.62 88 THR A C 1
ATOM 691 O O . THR A 1 88 ? 15.259 0.344 -2.305 1.00 96.62 88 THR A O 1
ATOM 694 N N . PRO A 1 89 ? 13.756 -0.439 -0.796 1.00 97.12 89 PRO A N 1
ATOM 695 C CA . PRO A 1 89 ? 13.697 -1.796 -1.340 1.00 97.12 89 PRO A CA 1
ATOM 696 C C . PRO A 1 89 ? 13.348 -1.795 -2.829 1.00 97.12 89 PRO A C 1
ATOM 698 O O . PRO A 1 89 ? 12.766 -0.825 -3.344 1.00 97.12 89 PRO A O 1
ATOM 701 N N . SER A 1 90 ? 13.724 -2.862 -3.536 1.00 97.31 90 SER A N 1
ATOM 702 C CA . SER A 1 90 ? 13.334 -3.046 -4.934 1.00 97.31 90 SER A CA 1
ATOM 703 C C . SER A 1 90 ? 11.808 -3.179 -5.052 1.00 97.31 90 SER A C 1
ATOM 705 O O . SER A 1 90 ? 11.100 -3.268 -4.049 1.00 97.31 90 SER A O 1
ATOM 707 N N . LEU A 1 91 ? 11.263 -3.107 -6.271 1.00 96.38 91 LEU A N 1
ATOM 708 C CA . LEU A 1 91 ? 9.835 -3.387 -6.437 1.00 96.38 91 LEU A CA 1
ATOM 709 C C . LEU A 1 91 ? 9.546 -4.856 -6.102 1.00 96.38 91 LEU A C 1
ATOM 711 O O . LEU A 1 91 ? 8.640 -5.100 -5.319 1.00 96.38 91 LEU A O 1
ATOM 715 N N . GLU A 1 92 ? 10.348 -5.778 -6.631 1.00 96.44 92 GLU A N 1
ATOM 716 C CA . GLU A 1 92 ? 10.249 -7.231 -6.432 1.00 96.44 92 GLU A CA 1
ATOM 717 C C . GLU A 1 92 ? 10.156 -7.605 -4.944 1.00 96.44 92 GLU A C 1
ATOM 719 O O . GLU A 1 92 ? 9.134 -8.140 -4.523 1.00 96.44 92 GLU A O 1
ATOM 724 N N . ASP A 1 93 ? 11.099 -7.144 -4.110 1.00 97.06 93 ASP A N 1
ATOM 725 C CA . ASP A 1 93 ? 11.081 -7.408 -2.657 1.00 97.06 93 ASP A CA 1
ATOM 726 C C . ASP A 1 93 ? 9.775 -6.944 -1.981 1.00 97.06 93 ASP A C 1
ATOM 728 O O . ASP A 1 93 ? 9.275 -7.542 -1.022 1.00 97.06 93 ASP A O 1
ATOM 732 N N . VAL A 1 94 ? 9.215 -5.823 -2.454 1.00 97.69 94 VAL A N 1
ATOM 733 C CA . VAL A 1 94 ? 7.956 -5.276 -1.936 1.00 97.69 94 VAL A CA 1
ATOM 734 C C . VAL A 1 94 ? 6.777 -6.152 -2.342 1.00 97.69 94 VAL A C 1
ATOM 736 O O . VAL A 1 94 ? 5.878 -6.352 -1.522 1.00 97.69 94 VAL A O 1
ATOM 739 N N . LEU A 1 95 ? 6.759 -6.653 -3.578 1.00 97.25 95 LEU A N 1
ATOM 740 C CA . LEU A 1 95 ? 5.681 -7.506 -4.078 1.00 97.25 95 LEU A CA 1
ATOM 741 C C . LEU A 1 95 ? 5.719 -8.877 -3.396 1.00 97.25 95 LEU A C 1
ATOM 743 O O . LEU A 1 95 ? 4.687 -9.310 -2.877 1.00 97.25 95 LEU A O 1
ATOM 747 N N . ASP A 1 96 ? 6.903 -9.473 -3.258 1.00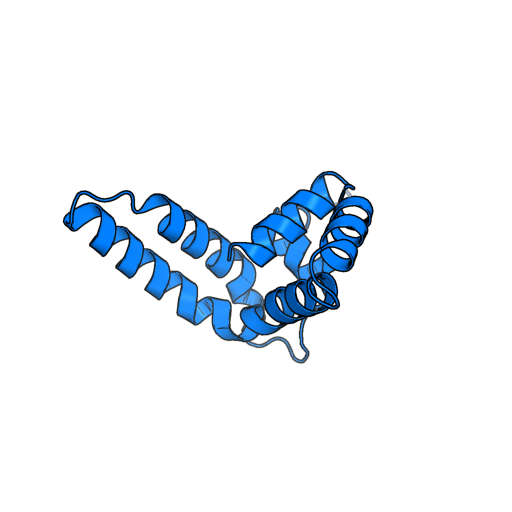 96.19 96 ASP A N 1
ATOM 748 C CA . ASP A 1 96 ? 7.118 -10.749 -2.566 1.00 96.19 96 ASP A CA 1
ATOM 749 C C . ASP A 1 96 ? 6.703 -10.693 -1.101 1.00 96.19 96 ASP A C 1
ATOM 751 O O . ASP A 1 96 ? 6.039 -11.593 -0.578 1.00 96.19 96 ASP A O 1
ATOM 755 N N . SER A 1 97 ? 7.041 -9.596 -0.420 1.00 96.38 97 SER A N 1
ATOM 756 C CA . SER A 1 97 ? 6.594 -9.375 0.950 1.00 96.38 97 SER A CA 1
ATOM 757 C C . SER A 1 97 ? 5.067 -9.300 1.051 1.00 96.38 97 SER A C 1
ATOM 759 O O . SER A 1 97 ? 4.488 -9.780 2.031 1.00 96.38 97 SER A O 1
ATOM 761 N N . ILE A 1 98 ? 4.404 -8.707 0.053 1.00 96.06 98 ILE A N 1
ATOM 762 C CA . ILE A 1 98 ? 2.949 -8.567 0.021 1.00 96.06 98 ILE A CA 1
ATOM 763 C C . ILE A 1 98 ? 2.265 -9.899 -0.251 1.00 96.06 98 ILE A C 1
ATOM 765 O O . ILE A 1 98 ? 1.279 -10.179 0.424 1.00 96.06 98 ILE A O 1
ATOM 769 N N . THR A 1 99 ? 2.728 -10.706 -1.201 1.00 94.19 99 THR A N 1
ATOM 770 C CA . THR A 1 99 ? 2.094 -11.989 -1.552 1.00 94.19 99 THR A CA 1
ATOM 771 C C . THR A 1 99 ? 2.488 -13.115 -0.598 1.00 94.19 99 THR A C 1
ATOM 773 O O . THR A 1 99 ? 1.714 -14.050 -0.412 1.00 94.19 99 THR A O 1
ATOM 776 N N . GLY A 1 100 ? 3.632 -12.988 0.081 1.00 84.19 100 GLY A N 1
ATOM 777 C CA . GLY A 1 100 ? 4.205 -14.032 0.928 1.00 84.19 100 GLY A CA 1
ATOM 778 C C . GLY A 1 100 ? 5.056 -15.046 0.158 1.00 84.19 100 GLY A C 1
ATOM 779 O O . GLY A 1 100 ? 5.475 -16.028 0.763 1.00 84.19 100 GLY A O 1
ATOM 780 N N . ALA A 1 101 ? 5.334 -14.802 -1.129 1.00 63.50 101 ALA A N 1
ATOM 781 C CA . ALA A 1 101 ? 6.048 -15.728 -2.011 1.00 63.50 101 ALA A CA 1
ATOM 782 C C . ALA A 1 101 ? 7.492 -16.034 -1.557 1.00 63.50 101 ALA A C 1
ATOM 784 O O . ALA A 1 101 ? 7.994 -17.124 -1.803 1.00 63.50 101 ALA A O 1
ATOM 785 N N . GLY A 1 102 ? 8.132 -15.138 -0.797 1.00 52.16 102 GLY A N 1
ATOM 786 C CA . GLY A 1 102 ? 9.489 -15.336 -0.267 1.00 52.16 102 GLY A CA 1
ATOM 787 C C . GLY A 1 102 ? 9.617 -16.226 0.984 1.00 52.16 102 GLY A C 1
ATOM 788 O O . GLY A 1 102 ? 10.655 -16.178 1.639 1.00 52.16 102 GLY A O 1
ATOM 789 N N . ARG A 1 103 ? 8.578 -16.975 1.395 1.00 49.94 103 ARG A N 1
ATOM 790 C CA . ARG A 1 103 ? 8.619 -17.859 2.589 1.00 49.94 103 ARG A CA 1
ATOM 791 C C . ARG A 1 103 ? 8.488 -19.357 2.300 1.00 49.94 103 ARG A C 1
ATOM 793 O O . ARG A 1 103 ? 8.622 -20.134 3.240 1.00 49.94 103 ARG A O 1
ATOM 800 N N . ASP A 1 104 ? 8.296 -19.745 1.041 1.00 43.81 104 ASP A N 1
ATOM 801 C CA . ASP A 1 104 ? 8.126 -21.144 0.624 1.00 43.81 104 ASP A CA 1
ATOM 802 C C . ASP A 1 104 ? 9.329 -21.665 -0.198 1.00 43.81 104 ASP A C 1
ATOM 804 O O . ASP A 1 104 ? 9.156 -22.384 -1.180 1.00 43.81 104 ASP A O 1
ATOM 808 N N . GLU A 1 105 ? 10.571 -21.348 0.192 1.00 38.09 105 GLU A N 1
ATOM 809 C CA . GLU A 1 105 ? 11.698 -22.222 -0.174 1.00 38.09 105 GLU A CA 1
ATOM 810 C C . GLU A 1 105 ? 11.759 -23.371 0.845 1.00 38.09 105 GLU A C 1
ATOM 812 O O . GLU A 1 105 ? 11.980 -23.116 2.033 1.00 38.09 105 GLU A O 1
ATOM 817 N N . PRO A 1 106 ? 11.572 -24.643 0.442 1.00 42.34 106 PRO A N 1
ATOM 818 C CA . PRO A 1 106 ? 11.851 -25.750 1.338 1.00 42.34 106 PRO A CA 1
ATOM 819 C C . PRO A 1 106 ? 13.358 -25.768 1.620 1.00 42.34 106 PRO A C 1
ATOM 821 O O . PRO A 1 106 ? 14.170 -25.763 0.691 1.00 42.34 106 PRO A O 1
ATOM 824 N N . GLU A 1 107 ? 13.726 -25.805 2.904 1.00 43.66 107 GLU A N 1
ATOM 825 C CA . GLU A 1 107 ? 15.080 -26.137 3.353 1.00 43.66 107 GLU A CA 1
ATOM 826 C C . GLU A 1 107 ? 15.550 -27.376 2.578 1.00 43.66 107 GLU A C 1
ATOM 828 O O . GLU A 1 107 ? 14.951 -28.452 2.672 1.00 43.66 107 GLU A O 1
ATOM 833 N N . LYS A 1 108 ? 16.590 -27.212 1.751 1.00 41.53 108 LYS A N 1
ATOM 834 C CA . LYS A 1 108 ? 17.226 -28.336 1.062 1.00 41.53 108 LYS A CA 1
ATOM 835 C C . LYS A 1 108 ? 17.772 -29.287 2.127 1.00 41.53 108 LYS A C 1
ATOM 837 O O . LYS A 1 108 ? 18.750 -28.957 2.795 1.00 41.53 108 LYS A O 1
ATOM 842 N N . SER A 1 109 ? 17.103 -30.431 2.276 1.00 52.16 109 SER A N 1
ATOM 843 C CA . SER A 1 109 ? 17.606 -31.603 2.998 1.00 52.16 109 SER A CA 1
ATOM 844 C C . SER A 1 109 ? 18.827 -32.210 2.317 1.00 52.16 109 SER A C 1
ATOM 846 O O . SER A 1 109 ? 18.975 -32.057 1.082 1.00 52.16 109 SER A O 1
#

Secondary structure (DSSP, 8-state):
-HHHHHHHHHHHTT-HHHHHHHHHHHSTTHHHHHHHHHHHHHHHHHHHHHHHHHHHHHHHHTTS--HHHHHHHHHHHHHGGGGG-SSPPPHHHHHHHHHTGGG------

Foldseek 3Di:
DVLLVVCLVCVVVVNLVVVLVVCCVVPNCPSVVSLVCLQVCLLVLLVLLVVLVVQLVVCVVVVHHSVVSPLSSVLSVLSPVCNPPPDRDHSVVSSCSRVVVVPPDPDDD

Radius of gyration: 15.49 Å; chains: 1; bounding box: 42×41×37 Å

pLDDT: mean 92.32, std 13.75, range [38.09, 98.62]